Protein AF-A0AAU4A8B4-F1 (afdb_monomer)

Sequence (120 aa):
MSFEQEWAQQKQPGDGVLGTAPPAKKKAADTIENVLQPGTTKAADAADEPTTTAVKAFTGWETAAGLTKAHAHWDDQVRRLMGRLSSEKTALRGASNLFTGNDQLTGQSFQPVQSKLAGL

Mean predicted aligned error: 9.76 Å

Structure (mmCIF, N/CA/C/O backbone):
data_AF-A0AAU4A8B4-F1
#
_entry.id   AF-A0AAU4A8B4-F1
#
loop_
_atom_site.group_PDB
_atom_site.id
_atom_site.type_symbol
_atom_site.label_atom_id
_atom_site.label_alt_id
_atom_site.label_comp_id
_atom_site.label_asym_id
_atom_site.label_entity_id
_atom_site.label_seq_id
_atom_site.pdbx_PDB_ins_code
_atom_site.Cartn_x
_atom_site.Cartn_y
_atom_site.Cartn_z
_atom_site.occupancy
_atom_site.B_iso_or_equiv
_atom_site.auth_seq_id
_atom_site.auth_comp_id
_atom_site.auth_asym_id
_atom_site.auth_atom_id
_atom_site.pdbx_PDB_model_num
ATOM 1 N N . MET A 1 1 ? 3.246 23.693 -8.419 1.00 42.12 1 MET A N 1
ATOM 2 C CA . MET A 1 1 ? 3.307 23.210 -9.817 1.00 42.12 1 MET A CA 1
ATOM 3 C C . MET A 1 1 ? 2.412 21.988 -9.911 1.00 42.12 1 MET A C 1
ATOM 5 O O . MET A 1 1 ? 2.474 21.160 -9.012 1.00 42.12 1 MET A O 1
ATOM 9 N N . SER A 1 2 ? 1.503 21.954 -10.887 1.00 63.41 2 SER A N 1
ATOM 10 C CA . SER A 1 2 ? 0.434 20.945 -10.973 1.00 63.41 2 SER A CA 1
ATOM 11 C C . SER A 1 2 ? 0.940 19.634 -11.586 1.00 63.41 2 SER A C 1
ATOM 13 O O . SER A 1 2 ? 1.764 19.674 -12.496 1.00 63.41 2 SER A O 1
ATOM 15 N N . PHE A 1 3 ? 0.418 18.493 -11.124 1.00 49.53 3 PHE A N 1
ATOM 16 C CA . PHE A 1 3 ? 0.719 17.142 -11.627 1.00 49.53 3 PHE A CA 1
ATOM 17 C C . PHE A 1 3 ? 0.549 17.039 -13.154 1.00 49.53 3 PHE A C 1
ATOM 19 O O . PHE A 1 3 ? 1.372 16.440 -13.834 1.00 49.53 3 PHE A O 1
ATOM 26 N N . GLU A 1 4 ? -0.445 17.734 -13.708 1.00 40.81 4 GLU A N 1
ATOM 27 C CA . GLU A 1 4 ? -0.690 17.840 -15.155 1.00 40.81 4 GLU A CA 1
ATOM 28 C C . GLU A 1 4 ? 0.457 18.535 -15.919 1.00 40.81 4 GLU A C 1
ATOM 30 O O . GLU A 1 4 ? 0.796 18.153 -17.039 1.00 40.81 4 GLU A O 1
ATOM 35 N N . GLN A 1 5 ? 1.111 19.534 -15.313 1.00 49.97 5 GLN A N 1
ATOM 36 C CA . G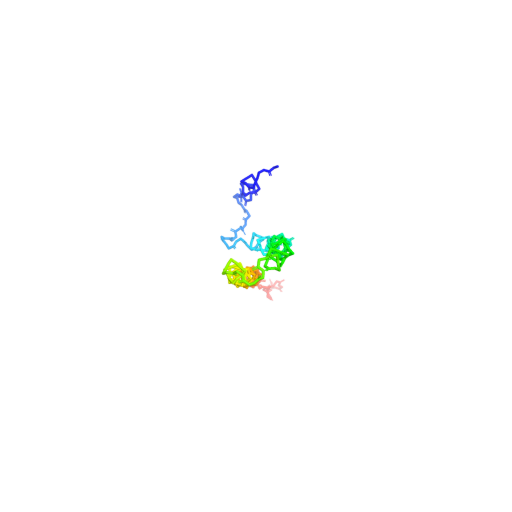LN A 1 5 ? 2.205 20.275 -15.957 1.00 49.97 5 GLN A CA 1
ATOM 37 C C . GLN A 1 5 ? 3.502 19.459 -16.018 1.00 49.97 5 GLN A C 1
ATOM 39 O O . GLN A 1 5 ? 4.276 19.610 -16.962 1.00 49.97 5 GLN A O 1
ATOM 44 N N . GLU A 1 6 ? 3.716 18.561 -15.054 1.00 52.12 6 GLU A N 1
ATOM 45 C CA . GLU A 1 6 ? 4.886 17.677 -15.011 1.00 52.12 6 GLU A CA 1
ATOM 46 C C . GLU A 1 6 ? 4.820 16.582 -16.094 1.00 52.12 6 GLU A C 1
ATOM 48 O O . GLU A 1 6 ? 5.847 16.152 -16.616 1.00 52.12 6 GLU A O 1
ATOM 53 N N . TRP A 1 7 ? 3.610 16.167 -16.485 1.00 47.31 7 TRP A N 1
ATOM 54 C CA . TRP A 1 7 ? 3.390 15.174 -17.543 1.00 47.31 7 TRP A CA 1
ATOM 55 C C . TRP A 1 7 ? 3.451 15.768 -18.955 1.00 47.31 7 TRP A C 1
ATOM 57 O O . TRP A 1 7 ? 3.889 15.095 -19.890 1.00 47.31 7 TRP A O 1
ATOM 67 N N . ALA A 1 8 ? 3.064 17.034 -19.127 1.00 45.50 8 ALA A N 1
ATOM 68 C CA . ALA A 1 8 ? 3.091 17.701 -20.429 1.00 45.50 8 ALA A CA 1
ATOM 69 C C . ALA A 1 8 ? 4.518 18.012 -20.928 1.00 45.50 8 ALA A C 1
ATOM 71 O O . ALA A 1 8 ? 4.755 18.036 -22.134 1.00 45.50 8 ALA A O 1
ATOM 72 N N . GLN A 1 9 ? 5.486 18.199 -20.024 1.00 47.53 9 GLN A N 1
ATOM 73 C CA . GLN A 1 9 ? 6.881 18.501 -20.382 1.00 47.53 9 GLN A CA 1
ATOM 74 C C . GLN A 1 9 ? 7.698 17.282 -20.838 1.00 47.53 9 GLN A C 1
ATOM 76 O O . GLN A 1 9 ? 8.824 17.446 -21.302 1.00 47.53 9 GLN A O 1
ATOM 81 N N . GLN A 1 10 ? 7.142 16.068 -20.767 1.00 51.38 10 GLN A N 1
ATOM 82 C CA . GLN A 1 10 ? 7.853 14.829 -21.103 1.00 51.38 10 GLN A CA 1
ATOM 83 C C . GLN A 1 10 ? 7.609 14.320 -22.535 1.00 51.38 10 GLN A C 1
ATOM 85 O O . GLN A 1 10 ? 8.006 13.208 -22.875 1.00 51.38 10 GLN A O 1
ATOM 90 N N . LYS A 1 11 ? 6.968 15.121 -23.395 1.00 47.88 11 LYS A N 1
ATOM 91 C CA . LYS A 1 11 ? 6.864 14.851 -24.836 1.00 47.88 11 LYS A CA 1
ATOM 92 C C . LYS A 1 11 ? 7.716 15.848 -25.616 1.00 47.88 11 LYS A C 1
ATOM 94 O O . LYS A 1 11 ? 7.204 16.853 -26.096 1.00 47.88 11 LYS A O 1
ATOM 99 N N . GLN A 1 12 ? 9.004 15.551 -25.778 1.00 44.72 12 GLN A N 1
ATOM 100 C CA . GLN A 1 12 ? 9.769 16.111 -26.892 1.00 44.72 12 GLN A CA 1
ATOM 101 C C . GLN A 1 12 ? 9.710 15.124 -28.068 1.00 44.72 12 GLN A C 1
ATOM 103 O O . GLN A 1 12 ? 10.097 13.967 -27.904 1.00 44.72 12 GLN A O 1
ATOM 108 N N . PRO A 1 13 ? 9.186 15.526 -29.239 1.00 39.47 13 PRO A N 1
ATOM 109 C CA . PRO A 1 13 ? 9.232 14.696 -30.432 1.00 39.47 13 PRO A CA 1
ATOM 110 C C . PRO A 1 13 ? 10.653 14.745 -31.007 1.00 39.47 13 PRO A C 1
ATOM 112 O O . PRO A 1 13 ? 11.048 15.750 -31.591 1.00 39.47 13 PRO A O 1
ATOM 115 N N . GLY A 1 14 ? 11.428 13.676 -30.814 1.00 44.25 14 GLY A N 1
ATOM 116 C CA . GLY A 1 14 ? 12.777 13.556 -31.385 1.00 44.25 14 GLY A CA 1
ATOM 117 C C . GLY A 1 14 ? 13.697 12.573 -30.665 1.00 44.25 14 GLY A C 1
ATOM 118 O O . GLY A 1 14 ? 14.509 11.929 -31.320 1.00 44.25 14 GLY A O 1
ATOM 119 N N . ASP A 1 15 ? 13.508 12.375 -29.361 1.00 46.12 15 ASP A N 1
ATOM 120 C CA . ASP A 1 15 ? 14.268 11.398 -28.580 1.00 46.12 15 ASP A CA 1
ATOM 121 C C . ASP A 1 15 ? 13.412 10.150 -28.364 1.00 46.12 15 ASP A C 1
ATOM 123 O O . ASP A 1 15 ? 12.236 10.259 -28.022 1.00 46.12 15 ASP A O 1
ATOM 127 N N . GLY A 1 16 ? 13.973 8.963 -28.596 1.00 49.91 16 GLY A N 1
ATOM 128 C CA . GLY A 1 16 ? 13.290 7.669 -28.517 1.00 49.91 16 GLY A CA 1
ATOM 129 C C . GLY A 1 16 ? 12.676 7.358 -27.147 1.00 49.91 16 GLY A C 1
ATOM 130 O O . GLY A 1 16 ? 13.187 6.538 -26.393 1.00 49.91 16 GLY A O 1
ATOM 131 N N . VAL A 1 17 ? 11.540 7.971 -26.825 1.00 51.72 17 VAL A N 1
ATOM 132 C CA . VAL A 1 17 ? 10.716 7.608 -25.676 1.00 51.72 17 VAL A CA 1
ATOM 133 C C . VAL A 1 17 ? 9.863 6.419 -26.094 1.00 51.72 17 VAL A C 1
ATOM 135 O O . VAL A 1 17 ? 8.835 6.562 -26.757 1.00 51.72 17 VAL A O 1
ATOM 138 N N . LEU A 1 18 ? 10.288 5.218 -25.704 1.00 55.22 18 LEU A N 1
ATOM 139 C CA . LEU A 1 18 ? 9.449 4.031 -25.816 1.00 55.22 18 LEU A CA 1
ATOM 140 C C . LEU A 1 18 ? 8.137 4.272 -25.050 1.00 55.22 18 LEU A C 1
ATOM 142 O O . LEU A 1 18 ? 8.151 4.728 -23.903 1.00 55.22 18 LEU A O 1
ATOM 146 N N . GLY A 1 19 ? 6.996 3.897 -25.644 1.00 58.34 19 GLY A N 1
ATOM 147 C CA . GLY A 1 19 ? 5.659 4.024 -25.032 1.00 58.34 19 GLY A CA 1
ATOM 148 C C . GLY A 1 19 ? 5.487 3.282 -23.694 1.00 58.34 19 GLY A C 1
ATOM 149 O O . GLY A 1 19 ? 4.442 3.360 -23.053 1.00 58.34 19 GLY A O 1
ATOM 150 N N . THR A 1 20 ? 6.521 2.573 -23.246 1.00 65.50 20 THR A N 1
ATOM 151 C CA . THR A 1 20 ? 6.606 1.849 -21.982 1.00 65.50 20 THR A CA 1
ATOM 152 C C . THR A 1 20 ? 6.970 2.743 -20.789 1.00 65.50 20 THR A C 1
ATOM 154 O O . THR A 1 20 ? 6.797 2.293 -19.659 1.00 65.50 20 THR A O 1
ATOM 157 N N . ALA A 1 21 ? 7.420 3.991 -20.988 1.00 79.06 21 ALA A N 1
ATOM 158 C CA . ALA A 1 21 ? 7.727 4.999 -19.953 1.00 79.06 21 ALA A CA 1
ATOM 159 C C . ALA A 1 21 ? 8.293 4.447 -18.609 1.00 79.06 21 ALA A C 1
ATOM 161 O O . ALA A 1 21 ? 7.652 4.601 -17.559 1.00 79.06 21 ALA A O 1
ATOM 162 N N . PRO A 1 22 ? 9.477 3.794 -18.595 1.00 85.75 22 PRO A N 1
ATOM 163 C CA . PRO A 1 22 ? 10.067 3.233 -17.370 1.00 85.75 22 PRO A CA 1
ATOM 164 C C . PRO A 1 22 ? 10.279 4.247 -16.224 1.00 85.75 22 PRO A C 1
ATOM 166 O O . PRO A 1 22 ? 9.910 3.929 -15.091 1.00 85.75 22 PRO A O 1
ATOM 169 N N . PRO A 1 23 ? 10.760 5.490 -16.466 1.00 88.19 23 PRO A N 1
ATOM 170 C CA . PRO A 1 23 ? 10.922 6.485 -15.400 1.00 88.19 23 PRO A CA 1
ATOM 171 C C . PRO A 1 23 ? 9.619 6.800 -14.653 1.00 88.19 23 PRO A C 1
ATOM 173 O O . PRO A 1 23 ? 9.622 6.927 -13.429 1.00 88.19 23 PRO A O 1
ATOM 176 N N . ALA A 1 24 ? 8.491 6.862 -15.369 1.00 88.75 24 ALA A N 1
ATOM 177 C CA . ALA A 1 24 ? 7.180 7.092 -14.768 1.00 88.75 24 ALA A CA 1
ATOM 178 C C . ALA A 1 24 ? 6.751 5.917 -13.872 1.00 88.75 24 ALA A C 1
ATOM 180 O O . ALA A 1 24 ? 6.227 6.133 -12.780 1.00 88.75 24 ALA A O 1
ATOM 181 N N . LYS A 1 25 ? 7.033 4.67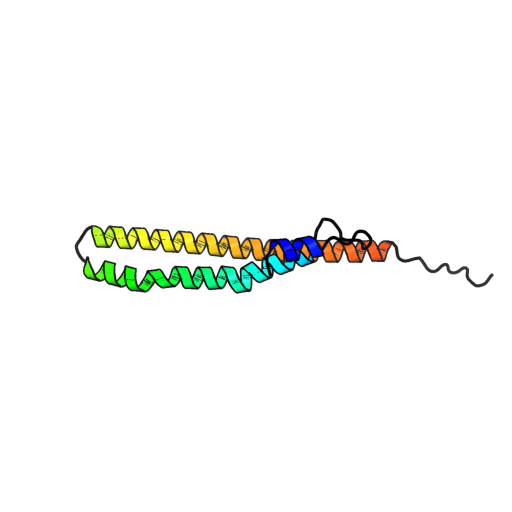2 -14.284 1.00 91.50 25 LYS A N 1
ATOM 182 C CA . LYS A 1 25 ? 6.766 3.469 -13.472 1.00 91.50 25 LYS A CA 1
ATOM 183 C C . LYS A 1 25 ? 7.588 3.461 -12.188 1.00 91.50 25 LYS A C 1
ATOM 185 O O . LYS A 1 25 ? 7.043 3.186 -11.121 1.00 91.50 25 LYS A O 1
ATOM 190 N N . LYS A 1 26 ? 8.873 3.817 -12.274 1.00 94.06 26 LYS A N 1
ATOM 191 C CA . LYS A 1 26 ? 9.742 3.959 -11.101 1.00 94.06 26 LYS A CA 1
ATOM 192 C C . LYS A 1 26 ? 9.221 5.037 -10.147 1.00 94.06 26 LYS A C 1
ATOM 194 O O . LYS A 1 26 ? 9.016 4.745 -8.974 1.00 94.06 26 LYS A O 1
ATOM 199 N N . LYS A 1 27 ? 8.900 6.232 -10.658 1.00 94.44 27 LYS A N 1
ATOM 200 C CA . LYS A 1 27 ? 8.330 7.328 -9.854 1.00 94.44 27 LYS A CA 1
ATOM 201 C C . LYS A 1 27 ? 7.019 6.921 -9.168 1.00 94.44 27 LYS A C 1
ATOM 203 O O . LYS A 1 27 ? 6.815 7.245 -8.000 1.00 94.44 27 LYS A O 1
ATOM 208 N N . ALA A 1 28 ? 6.145 6.184 -9.857 1.00 94.75 28 ALA A N 1
ATOM 209 C CA . ALA A 1 28 ? 4.910 5.668 -9.269 1.00 94.75 28 ALA A CA 1
ATOM 210 C C . ALA A 1 28 ? 5.186 4.665 -8.133 1.00 94.75 28 ALA A C 1
ATOM 212 O O . ALA A 1 28 ? 4.596 4.781 -7.061 1.00 94.75 28 ALA A O 1
ATOM 213 N N . ALA A 1 29 ? 6.127 3.734 -8.320 1.00 97.88 29 ALA A N 1
ATOM 214 C CA . ALA A 1 29 ? 6.537 2.802 -7.269 1.00 97.88 29 ALA A CA 1
ATOM 215 C C . ALA A 1 29 ? 7.133 3.522 -6.045 1.00 97.88 29 ALA A C 1
ATOM 217 O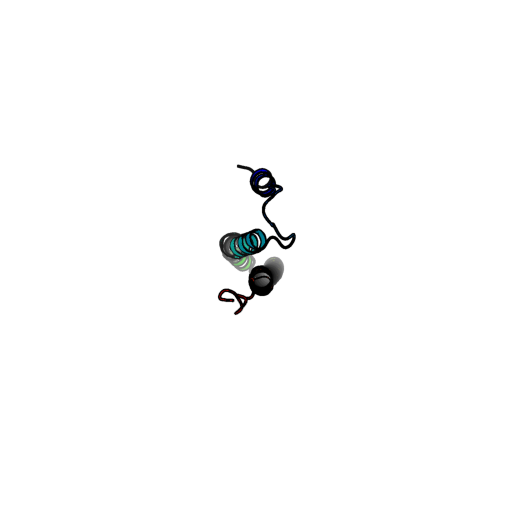 O . ALA A 1 29 ? 6.806 3.182 -4.909 1.00 97.88 29 ALA A O 1
ATOM 218 N N . ASP A 1 30 ? 7.958 4.545 -6.274 1.00 97.38 30 ASP A N 1
ATOM 219 C CA . ASP A 1 30 ? 8.548 5.358 -5.208 1.00 97.38 30 ASP A CA 1
ATOM 220 C C . ASP A 1 30 ? 7.484 6.197 -4.483 1.00 97.38 30 ASP A C 1
ATOM 222 O O . ASP A 1 30 ? 7.559 6.382 -3.271 1.00 97.38 30 ASP A O 1
ATOM 226 N N . THR A 1 31 ? 6.448 6.654 -5.194 1.00 98.44 31 THR A N 1
ATOM 227 C CA . THR A 1 31 ? 5.291 7.329 -4.582 1.00 98.44 31 THR A CA 1
ATOM 228 C C . THR A 1 31 ? 4.516 6.376 -3.673 1.00 98.44 31 THR A C 1
ATOM 230 O O . THR A 1 31 ? 4.152 6.746 -2.555 1.00 98.44 31 THR A O 1
ATOM 233 N N . ILE A 1 32 ? 4.294 5.135 -4.119 1.00 98.31 32 ILE A N 1
ATOM 234 C CA . ILE A 1 32 ? 3.648 4.115 -3.290 1.00 98.31 32 ILE A CA 1
ATOM 235 C C . ILE A 1 32 ? 4.456 3.879 -2.008 1.00 98.31 32 ILE A C 1
ATOM 237 O O . ILE A 1 32 ? 3.881 3.896 -0.924 1.00 98.31 32 ILE A O 1
ATOM 241 N N . GLU A 1 33 ? 5.773 3.698 -2.120 1.00 98.50 33 GLU A N 1
ATOM 242 C CA . GLU A 1 33 ? 6.641 3.387 -0.979 1.00 98.50 33 GLU A CA 1
ATOM 243 C C . GLU A 1 33 ? 6.784 4.532 0.019 1.00 98.50 33 GLU A C 1
ATOM 245 O O . GLU A 1 33 ? 6.702 4.310 1.222 1.00 98.50 33 GLU A O 1
ATOM 250 N N . ASN A 1 34 ? 7.010 5.748 -0.473 1.00 98.31 34 ASN A N 1
ATOM 251 C CA . ASN A 1 34 ? 7.437 6.856 0.378 1.00 98.31 34 ASN A CA 1
ATOM 252 C C . ASN A 1 34 ? 6.278 7.741 0.842 1.00 98.31 34 ASN A C 1
ATOM 254 O O . ASN A 1 34 ? 6.434 8.498 1.796 1.00 98.31 34 ASN A O 1
ATOM 258 N N . VAL A 1 35 ? 5.123 7.673 0.173 1.00 98.06 35 VAL A N 1
ATOM 259 C CA . VAL A 1 35 ? 3.974 8.544 0.462 1.00 98.06 35 VAL A CA 1
ATOM 260 C C . VAL A 1 35 ? 2.747 7.727 0.833 1.00 98.06 35 VAL A C 1
ATOM 262 O O . VAL A 1 35 ? 2.200 7.904 1.922 1.00 98.06 35 VAL A O 1
ATOM 265 N N . LEU A 1 36 ? 2.312 6.816 -0.043 1.00 98.25 36 LEU A N 1
ATOM 266 C CA . LEU A 1 36 ? 1.029 6.134 0.147 1.00 98.25 36 LEU A CA 1
ATOM 267 C C . LEU A 1 36 ? 1.082 5.096 1.267 1.00 98.25 36 LEU A C 1
ATOM 269 O O . LEU A 1 36 ? 0.179 5.080 2.098 1.00 98.25 36 LEU A O 1
ATOM 273 N N . GLN A 1 37 ? 2.122 4.260 1.323 1.00 98.38 37 GLN A N 1
ATOM 274 C CA . GLN A 1 37 ? 2.272 3.258 2.382 1.00 98.38 37 GLN A CA 1
ATOM 275 C C . GLN A 1 37 ? 2.366 3.915 3.777 1.00 98.38 37 GLN A C 1
ATOM 277 O O . GLN A 1 37 ? 1.522 3.599 4.616 1.00 98.38 37 GLN A O 1
ATOM 282 N N . PRO A 1 38 ? 3.265 4.891 4.033 1.00 98.31 38 PRO A N 1
ATOM 283 C CA . PRO A 1 38 ? 3.348 5.551 5.337 1.00 98.31 38 PRO A CA 1
ATOM 284 C C . PRO A 1 38 ? 2.093 6.357 5.678 1.00 98.31 38 PRO A C 1
ATOM 286 O O . PRO A 1 38 ? 1.636 6.337 6.819 1.00 98.31 38 PRO A O 1
ATOM 289 N N . GLY A 1 39 ? 1.513 7.053 4.694 1.00 97.94 39 GLY A N 1
ATOM 290 C CA . GLY A 1 39 ? 0.280 7.814 4.884 1.00 97.94 39 GLY A CA 1
ATOM 291 C C . GLY A 1 39 ? -0.908 6.923 5.245 1.00 97.94 39 GLY A C 1
ATOM 292 O O . GLY A 1 39 ? -1.682 7.272 6.133 1.00 97.94 39 GLY A O 1
ATOM 293 N N . THR A 1 40 ? -1.017 5.753 4.609 1.00 97.19 40 THR A N 1
ATOM 294 C CA . THR A 1 40 ? -2.063 4.762 4.901 1.00 97.19 40 THR A CA 1
ATOM 295 C C . THR A 1 40 ? -1.894 4.186 6.301 1.00 97.19 40 THR A C 1
ATOM 297 O O . THR A 1 40 ? -2.870 4.148 7.040 1.00 97.19 40 THR A O 1
ATOM 300 N N . THR A 1 41 ? -0.673 3.802 6.694 1.00 97.12 41 THR A N 1
ATOM 301 C CA . THR A 1 41 ? -0.386 3.343 8.063 1.00 97.12 41 THR A CA 1
ATOM 302 C C . THR A 1 41 ? -0.765 4.408 9.086 1.00 97.12 41 THR A C 1
ATOM 304 O O . THR A 1 41 ? -1.579 4.152 9.960 1.00 97.12 41 THR A O 1
ATOM 307 N N . LYS A 1 42 ? -0.291 5.647 8.915 1.00 97.50 42 LYS A N 1
ATOM 308 C CA . LYS A 1 42 ? -0.610 6.740 9.842 1.00 97.50 42 LYS A CA 1
ATOM 309 C C . LYS A 1 42 ? -2.117 6.992 9.970 1.00 97.50 42 LYS A C 1
ATOM 311 O O . LYS A 1 42 ? -2.597 7.278 11.062 1.00 97.50 42 LYS A O 1
ATOM 316 N N . ALA A 1 43 ? -2.850 6.949 8.858 1.00 94.94 43 ALA A N 1
ATOM 317 C CA . ALA A 1 43 ? -4.297 7.142 8.866 1.00 94.94 43 ALA A CA 1
ATOM 318 C C . ALA A 1 43 ? -5.041 5.964 9.515 1.00 94.94 43 ALA A C 1
ATOM 320 O O . ALA A 1 43 ? -6.062 6.189 10.159 1.00 94.94 43 ALA A O 1
ATOM 321 N N . ALA A 1 44 ? -4.533 4.738 9.358 1.00 94.81 44 ALA A N 1
ATOM 322 C CA . ALA A 1 44 ? -5.059 3.549 10.019 1.00 94.81 44 ALA A CA 1
ATOM 323 C C . ALA A 1 44 ? -4.883 3.621 11.536 1.00 94.81 44 ALA A C 1
ATOM 325 O O . ALA A 1 44 ? -5.884 3.584 12.249 1.00 94.81 44 ALA A O 1
ATOM 326 N N . ASP A 1 45 ? -3.650 3.849 11.993 1.00 96.00 45 ASP A N 1
ATOM 327 C CA . ASP A 1 45 ? -3.281 3.875 13.413 1.00 96.00 45 ASP A CA 1
ATOM 328 C C . ASP A 1 45 ? -4.030 4.972 14.194 1.00 96.00 45 ASP A C 1
ATOM 330 O O . ASP A 1 45 ? -4.263 4.864 15.398 1.00 96.00 45 ASP A O 1
ATOM 334 N N . ALA A 1 46 ? -4.441 6.052 13.515 1.00 96.12 46 ALA A N 1
ATOM 335 C CA . ALA A 1 46 ? -5.194 7.145 14.129 1.00 96.12 46 ALA A CA 1
ATOM 336 C C . ALA A 1 46 ? -6.564 6.709 14.686 1.00 96.12 46 ALA A C 1
ATOM 338 O O . ALA A 1 46 ? -7.125 7.410 15.530 1.00 96.12 46 ALA A O 1
ATOM 339 N N . ALA A 1 47 ? -7.116 5.585 14.218 1.00 91.62 47 ALA A N 1
ATOM 340 C CA . ALA A 1 47 ? -8.401 5.068 14.677 1.00 91.62 47 ALA A CA 1
ATOM 341 C C . ALA A 1 47 ? -8.286 4.139 15.902 1.00 91.62 47 ALA A C 1
ATOM 343 O O . ALA A 1 47 ? -9.289 3.937 16.591 1.00 91.62 47 ALA A O 1
ATOM 344 N N . ASP A 1 48 ? -7.105 3.596 16.200 1.00 93.94 48 ASP A N 1
ATOM 345 C CA . ASP A 1 48 ? -6.932 2.493 17.157 1.00 93.94 48 ASP A CA 1
ATOM 346 C C . ASP A 1 48 ? -7.223 2.907 18.601 1.00 93.94 48 ASP A C 1
ATOM 348 O O . ASP A 1 48 ? -8.052 2.304 19.291 1.00 93.94 48 ASP A O 1
ATOM 352 N N . GLU A 1 49 ? -6.556 3.965 19.065 1.00 95.81 49 GLU A N 1
ATOM 353 C CA . GLU A 1 49 ? -6.690 4.486 20.428 1.00 95.81 49 GLU A CA 1
ATOM 354 C C . GLU A 1 49 ? -8.118 4.968 20.737 1.00 95.81 49 GLU A C 1
ATOM 356 O O . GLU A 1 49 ? -8.709 4.447 21.691 1.00 95.81 49 GLU A O 1
ATOM 361 N N . PRO A 1 50 ? -8.748 5.849 19.930 1.00 97.31 50 PRO A N 1
ATOM 362 C CA . PRO A 1 50 ? -10.103 6.308 20.224 1.00 97.31 50 PRO A CA 1
ATOM 363 C C . PRO A 1 50 ? -11.126 5.170 20.158 1.00 97.31 50 PRO A C 1
ATOM 365 O O . PRO A 1 50 ? -12.044 5.124 20.981 1.00 97.31 50 PRO A O 1
ATOM 368 N N . THR A 1 51 ? -10.963 4.215 19.235 1.00 96.62 51 THR A N 1
ATOM 369 C CA . THR A 1 51 ? -11.878 3.069 19.131 1.00 96.62 51 THR A CA 1
ATOM 370 C C . THR A 1 51 ? -11.726 2.133 20.324 1.00 96.62 51 THR A C 1
ATOM 372 O O . THR A 1 51 ? -12.723 1.732 20.924 1.00 96.62 51 THR A O 1
ATOM 375 N N . THR A 1 52 ? -10.493 1.838 20.738 1.00 96.44 52 THR A N 1
ATOM 376 C CA . THR A 1 52 ? -10.220 1.017 21.926 1.00 96.44 52 THR A CA 1
ATOM 377 C C . THR A 1 52 ? -10.761 1.673 23.196 1.00 96.44 52 THR A C 1
ATOM 379 O O . THR A 1 52 ? -11.358 1.000 24.042 1.00 96.44 52 THR A O 1
ATOM 382 N N . THR A 1 53 ? -10.596 2.989 23.332 1.00 98.25 53 THR A N 1
ATOM 383 C CA . THR A 1 53 ? -11.138 3.765 24.451 1.00 98.25 53 THR A CA 1
ATOM 384 C C . THR A 1 53 ? -12.669 3.724 24.464 1.00 98.25 53 THR A C 1
ATOM 386 O O . THR A 1 53 ? -13.263 3.443 25.508 1.00 98.25 53 THR A O 1
ATOM 389 N N . ALA A 1 54 ? -13.323 3.893 23.310 1.00 97.94 54 ALA A N 1
ATOM 390 C CA . ALA A 1 54 ? -14.777 3.785 23.196 1.00 97.94 54 ALA A CA 1
ATOM 391 C C . ALA A 1 54 ? -15.293 2.373 23.532 1.00 97.94 54 ALA A C 1
AT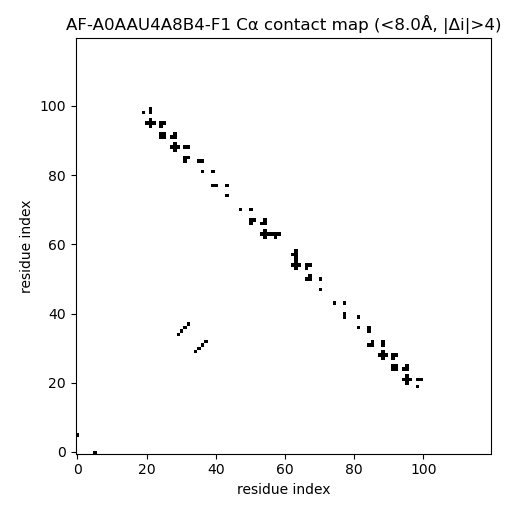OM 393 O O . ALA A 1 54 ? -16.255 2.236 24.286 1.00 97.94 54 ALA A O 1
ATOM 394 N N . VAL A 1 55 ? -14.631 1.315 23.048 1.00 98.19 55 VAL A N 1
ATOM 395 C CA . VAL A 1 55 ? -14.985 -0.082 23.371 1.00 98.19 55 VAL A CA 1
ATOM 396 C C . VAL A 1 55 ? -14.965 -0.317 24.883 1.00 98.19 55 VAL A C 1
ATOM 398 O O . VAL A 1 55 ? -15.914 -0.883 25.423 1.00 98.19 55 VAL A O 1
ATOM 401 N N . LYS A 1 56 ? -13.929 0.164 25.585 1.00 97.88 56 LYS A N 1
ATOM 402 C CA . LYS A 1 56 ? -13.841 0.053 27.051 1.00 97.88 56 LYS A CA 1
ATOM 403 C C . LYS A 1 56 ? -14.967 0.816 27.747 1.00 97.88 56 LYS A C 1
ATOM 405 O O . LYS A 1 56 ? -15.571 0.279 28.675 1.00 97.88 56 LYS A O 1
ATOM 410 N N . ALA A 1 57 ? -15.275 2.031 27.292 1.00 98.31 57 ALA A N 1
ATOM 411 C CA . ALA A 1 57 ? -16.340 2.853 27.867 1.00 98.31 57 ALA A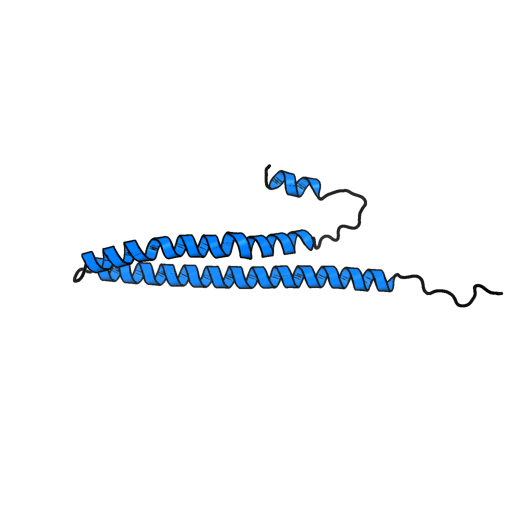 CA 1
ATOM 412 C C . ALA A 1 57 ? -17.734 2.210 27.735 1.00 98.31 57 ALA A C 1
ATOM 414 O O . ALA A 1 57 ? -18.565 2.367 28.625 1.00 98.31 57 ALA A O 1
ATOM 415 N N . PHE A 1 58 ? -17.973 1.441 26.668 1.00 98.00 58 PHE A N 1
ATOM 416 C CA . PHE A 1 58 ? -19.238 0.739 26.422 1.00 98.00 58 PHE A CA 1
ATOM 417 C C . PHE A 1 58 ? -19.241 -0.728 26.884 1.00 98.00 58 PHE A C 1
ATOM 419 O O . PHE A 1 58 ? -20.090 -1.508 26.450 1.00 98.00 58 PHE A O 1
ATOM 426 N N . THR A 1 59 ? -18.312 -1.140 27.752 1.00 96.88 59 THR A N 1
ATOM 427 C CA . THR A 1 59 ? -18.224 -2.536 28.216 1.00 96.88 59 THR A CA 1
ATOM 428 C C . THR A 1 59 ? -19.563 -3.024 28.782 1.00 96.88 59 THR A C 1
ATOM 430 O O . THR A 1 59 ? -20.163 -2.377 29.637 1.00 96.88 59 THR A O 1
ATOM 433 N N . GLY A 1 60 ? -20.026 -4.182 28.302 1.00 95.56 60 GLY A N 1
ATOM 434 C CA . GLY A 1 60 ? -21.318 -4.771 28.678 1.00 95.56 60 GLY A CA 1
ATOM 435 C C . GLY A 1 60 ? -22.499 -4.341 27.800 1.00 95.56 60 GLY A C 1
ATOM 436 O O . GLY A 1 60 ? -23.585 -4.891 27.950 1.00 95.56 60 GLY A O 1
ATOM 437 N N . TRP A 1 61 ? -22.293 -3.409 26.866 1.00 98.25 61 TRP A N 1
ATOM 438 C CA . TRP A 1 61 ? -23.306 -2.961 25.911 1.00 98.25 61 TRP A CA 1
ATOM 439 C C . TRP A 1 61 ? -23.050 -3.565 24.530 1.00 98.25 61 TRP A C 1
ATOM 441 O O . TRP A 1 61 ? -21.902 -3.767 24.128 1.00 98.25 61 TRP A O 1
ATOM 451 N N . GLU A 1 62 ? -24.113 -3.770 23.750 1.00 98.12 62 GLU A N 1
ATOM 452 C CA . GLU A 1 62 ? -23.996 -4.231 22.357 1.00 98.12 62 GLU A CA 1
ATOM 453 C C . GLU A 1 62 ? -23.163 -3.272 21.490 1.00 98.12 62 GLU A C 1
ATOM 455 O O . GLU A 1 62 ? -22.469 -3.708 20.572 1.00 98.12 62 GLU A O 1
ATOM 460 N N . THR A 1 63 ? -23.143 -1.977 21.825 1.00 97.94 63 THR A N 1
ATOM 461 C CA . THR A 1 63 ? -22.298 -0.970 21.167 1.00 97.94 63 THR A CA 1
ATOM 462 C C . THR A 1 63 ? -20.813 -1.328 21.218 1.00 97.94 63 THR A C 1
ATOM 464 O O . THR A 1 63 ? -20.126 -1.160 20.213 1.00 97.94 63 THR A O 1
ATOM 467 N N . ALA A 1 64 ? -20.305 -1.861 22.338 1.00 98.19 64 ALA A N 1
ATOM 468 C CA . ALA A 1 64 ? -18.908 -2.292 22.416 1.00 98.19 64 ALA A CA 1
ATOM 469 C C . ALA A 1 64 ? -18.625 -3.437 21.437 1.00 98.19 64 ALA A C 1
ATOM 471 O O . ALA A 1 64 ? -17.644 -3.376 20.700 1.00 98.19 64 ALA A O 1
ATOM 472 N N . ALA A 1 65 ? -19.515 -4.432 21.357 1.00 97.50 65 ALA A N 1
ATOM 473 C CA . ALA A 1 65 ? -19.383 -5.530 20.399 1.00 97.50 65 ALA A CA 1
ATOM 474 C C . ALA A 1 65 ? -19.436 -5.033 18.942 1.00 97.50 65 ALA A C 1
ATOM 476 O O . ALA A 1 65 ? -18.645 -5.470 18.101 1.00 97.50 65 ALA A O 1
ATOM 477 N N . GLY A 1 66 ? -20.330 -4.082 18.651 1.00 98.12 66 GLY A N 1
ATOM 478 C CA . GLY A 1 66 ? -20.424 -3.424 17.349 1.00 98.12 66 GLY A CA 1
ATOM 479 C C . GLY A 1 66 ? -19.144 -2.675 16.969 1.00 98.12 66 GLY A C 1
ATOM 480 O O . GLY A 1 66 ? -18.631 -2.870 15.867 1.00 98.12 66 GLY A O 1
ATOM 481 N N . LEU A 1 67 ? -18.591 -1.878 17.890 1.00 98.19 67 LEU A N 1
ATOM 482 C CA . LEU A 1 67 ? -17.336 -1.146 17.691 1.00 98.19 67 LEU A CA 1
ATOM 483 C C . LEU A 1 67 ? -16.147 -2.089 17.488 1.00 98.19 67 LEU A C 1
ATOM 485 O O . LEU A 1 67 ? -15.389 -1.897 16.543 1.00 98.19 67 LEU A O 1
ATOM 489 N N . THR A 1 68 ? -16.012 -3.145 18.299 1.00 97.62 68 THR A N 1
ATOM 490 C CA . THR A 1 68 ? -14.961 -4.159 18.116 1.00 97.62 68 THR A CA 1
ATOM 491 C C . THR A 1 68 ? -15.034 -4.792 16.729 1.00 97.62 68 THR A C 1
ATOM 493 O O . THR A 1 68 ? -14.016 -4.922 16.050 1.00 97.62 68 THR A O 1
ATOM 496 N N . LYS A 1 69 ? -16.237 -5.154 16.271 1.00 98.25 69 LYS A N 1
ATOM 497 C CA . LYS A 1 69 ? -16.426 -5.740 14.941 1.00 98.25 69 LYS A CA 1
ATOM 498 C C . LYS A 1 69 ? -16.098 -4.750 13.822 1.00 98.25 69 LYS A C 1
ATOM 500 O O . LYS A 1 69 ? -15.453 -5.129 12.846 1.00 98.25 69 LYS A O 1
ATOM 505 N N . ALA A 1 70 ? -16.538 -3.499 13.947 1.00 97.88 70 ALA A N 1
ATOM 506 C CA . ALA A 1 70 ? -16.238 -2.454 12.973 1.00 97.88 70 ALA A CA 1
ATOM 507 C C . ALA A 1 70 ? -14.727 -2.200 12.871 1.00 97.88 70 ALA A C 1
ATOM 509 O O . ALA A 1 70 ? -14.198 -2.127 11.763 1.00 97.88 70 ALA A O 1
ATOM 510 N N . HIS A 1 71 ? -14.035 -2.149 14.011 1.00 97.50 71 HIS A N 1
ATOM 511 C CA . HIS A 1 71 ? -12.588 -1.971 14.070 1.00 97.50 71 HIS A CA 1
ATOM 512 C C . HIS A 1 71 ? -11.837 -3.139 13.422 1.00 97.50 71 HIS A C 1
ATOM 514 O O . HIS A 1 71 ? -11.009 -2.924 12.547 1.00 97.50 71 HIS A O 1
ATOM 520 N N . ALA A 1 72 ? -12.228 -4.383 13.714 1.00 97.56 72 ALA A N 1
ATOM 521 C CA . ALA A 1 72 ? -11.637 -5.550 13.060 1.00 97.56 72 ALA A CA 1
ATOM 522 C C . ALA A 1 72 ? -11.808 -5.522 11.527 1.00 97.56 72 ALA A C 1
ATOM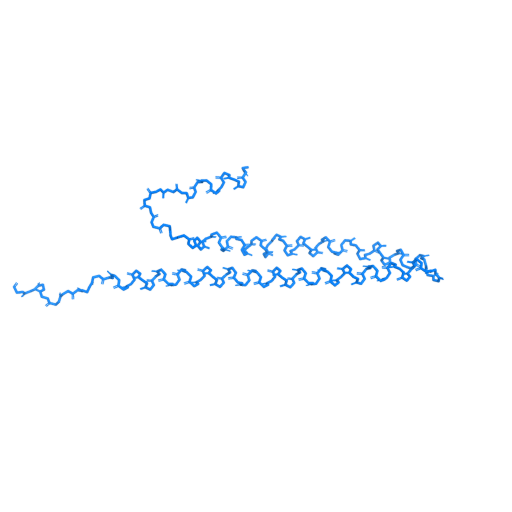 524 O O . ALA A 1 72 ? -10.901 -5.893 10.783 1.00 97.56 72 ALA A O 1
ATOM 525 N N . HIS A 1 73 ? -12.961 -5.061 11.026 1.00 98.06 73 HIS A N 1
ATOM 526 C CA . HIS A 1 73 ? -13.177 -4.889 9.585 1.00 98.06 73 HIS A CA 1
ATOM 527 C C . HIS A 1 73 ? -12.356 -3.748 8.979 1.00 98.06 73 HIS A C 1
ATOM 529 O O . HIS A 1 73 ? -11.991 -3.832 7.803 1.00 98.06 73 HIS A O 1
ATOM 535 N N . TRP A 1 74 ? -12.103 -2.683 9.736 1.00 96.94 74 TRP A N 1
ATOM 536 C CA . TRP A 1 74 ? -11.197 -1.613 9.337 1.00 96.94 74 TRP A CA 1
ATOM 537 C C . TRP A 1 74 ? -9.769 -2.144 9.180 1.00 96.94 74 TRP A C 1
ATOM 539 O O . TRP A 1 74 ? -9.199 -2.010 8.095 1.00 96.94 74 TRP A O 1
ATOM 549 N N . ASP A 1 75 ? -9.251 -2.860 10.178 1.00 96.81 75 ASP A N 1
ATOM 550 C CA . ASP A 1 75 ? -7.903 -3.446 10.147 1.00 96.81 75 ASP A CA 1
ATOM 551 C C . ASP A 1 75 ? -7.724 -4.392 8.958 1.00 96.81 75 ASP A C 1
ATOM 553 O O . ASP A 1 75 ? -6.722 -4.354 8.238 1.00 96.81 75 ASP A O 1
ATOM 557 N N . ASP A 1 76 ? -8.738 -5.215 8.686 1.00 98.25 76 ASP A N 1
ATOM 558 C CA . ASP A 1 76 ? -8.722 -6.128 7.549 1.00 98.25 76 ASP A CA 1
ATOM 559 C C . ASP A 1 76 ? -8.705 -5.390 6.201 1.00 98.25 76 ASP A C 1
ATOM 561 O O . ASP A 1 76 ? -8.044 -5.831 5.254 1.00 98.25 76 ASP A O 1
ATOM 565 N N . GLN A 1 77 ? -9.411 -4.261 6.094 1.00 98.00 77 GLN A N 1
ATOM 566 C CA . GLN A 1 77 ? -9.391 -3.418 4.897 1.00 98.00 77 GLN A CA 1
ATOM 567 C C . GLN A 1 77 ? -8.034 -2.738 4.712 1.00 98.00 77 GLN A C 1
ATOM 569 O O . GLN A 1 77 ? -7.486 -2.782 3.606 1.00 98.00 77 GLN A O 1
ATOM 574 N N . VAL A 1 78 ? -7.460 -2.182 5.782 1.00 97.94 78 VAL A N 1
ATOM 575 C CA . VAL A 1 78 ? -6.120 -1.579 5.772 1.00 97.94 78 VAL A CA 1
ATOM 576 C C . VAL A 1 78 ? -5.081 -2.615 5.350 1.00 97.94 78 VAL A C 1
ATOM 578 O O . VAL A 1 78 ? -4.294 -2.368 4.434 1.00 97.94 78 VAL A O 1
ATOM 581 N N . ARG A 1 79 ? -5.120 -3.821 5.925 1.00 98.00 79 ARG A N 1
ATOM 582 C CA . ARG A 1 79 ? -4.207 -4.920 5.581 1.00 98.00 79 ARG A CA 1
ATOM 583 C C . ARG A 1 79 ? -4.288 -5.300 4.103 1.00 98.00 79 ARG A C 1
ATOM 585 O O . ARG A 1 79 ? -3.256 -5.464 3.448 1.00 98.00 79 ARG A O 1
ATOM 592 N N . ARG A 1 80 ? -5.500 -5.427 3.553 1.00 98.56 80 ARG A N 1
ATOM 593 C CA . ARG A 1 80 ? -5.710 -5.729 2.124 1.00 98.56 80 ARG A CA 1
ATOM 594 C C . ARG A 1 80 ? -5.182 -4.610 1.229 1.00 98.56 80 ARG A C 1
ATOM 596 O O . ARG A 1 80 ? -4.525 -4.899 0.228 1.00 98.56 80 ARG A O 1
ATOM 603 N N . LEU A 1 81 ? -5.435 -3.351 1.591 1.00 98.38 81 LEU A N 1
ATOM 604 C CA . LEU A 1 81 ? -4.925 -2.192 0.860 1.00 98.38 81 LEU A CA 1
ATOM 605 C C . LEU A 1 81 ? -3.392 -2.165 0.859 1.00 98.38 81 LEU A C 1
ATOM 607 O O . LEU A 1 81 ? -2.788 -2.048 -0.205 1.00 98.38 81 LEU A O 1
ATOM 611 N N . MET A 1 82 ? -2.758 -2.352 2.018 1.00 98.62 82 MET A N 1
ATOM 612 C CA . MET A 1 82 ? -1.298 -2.396 2.142 1.00 98.62 82 MET A CA 1
ATOM 613 C C . MET A 1 82 ? -0.677 -3.541 1.335 1.00 98.62 82 MET A C 1
ATOM 615 O O . MET A 1 82 ? 0.352 -3.349 0.682 1.00 98.62 82 MET A O 1
ATOM 619 N N . GLY A 1 83 ? -1.330 -4.708 1.308 1.00 98.62 83 GLY A N 1
ATOM 620 C CA . GLY A 1 83 ? -0.943 -5.824 0.445 1.00 98.62 83 GLY A CA 1
ATOM 621 C C . GLY A 1 83 ? -0.996 -5.463 -1.042 1.00 98.62 83 GLY A C 1
ATOM 622 O O . GLY A 1 83 ? -0.035 -5.717 -1.773 1.00 98.62 83 GLY A O 1
ATOM 623 N N . ARG A 1 84 ? -2.077 -4.806 -1.487 1.00 98.56 84 ARG A N 1
ATOM 624 C CA . ARG A 1 84 ? -2.220 -4.357 -2.879 1.00 98.56 84 ARG A CA 1
ATOM 625 C C . ARG A 1 84 ? -1.163 -3.317 -3.255 1.00 98.56 84 ARG A C 1
ATOM 627 O O . ARG A 1 84 ? -0.487 -3.503 -4.260 1.00 98.56 84 ARG A O 1
ATOM 634 N N . LEU A 1 85 ? -0.948 -2.299 -2.419 1.00 98.62 85 LEU A N 1
ATOM 635 C CA . LEU A 1 85 ? 0.100 -1.292 -2.627 1.00 98.62 85 LEU A CA 1
ATOM 636 C C . LEU A 1 85 ? 1.491 -1.939 -2.742 1.00 98.62 85 LEU A C 1
ATOM 638 O O . LEU A 1 85 ? 2.268 -1.601 -3.632 1.00 98.62 85 LEU A O 1
ATOM 642 N N . SER A 1 86 ? 1.803 -2.915 -1.885 1.00 98.62 86 SER A N 1
ATOM 643 C CA . SER A 1 86 ? 3.081 -3.637 -1.943 1.00 98.62 86 SER A CA 1
ATOM 644 C C . SER A 1 86 ? 3.255 -4.431 -3.249 1.00 98.62 86 SER A C 1
ATOM 646 O O . SER A 1 86 ? 4.326 -4.403 -3.870 1.00 98.62 86 SER A O 1
ATOM 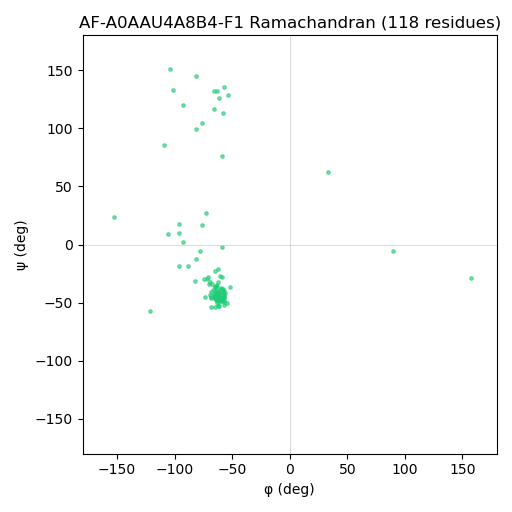648 N N . SER A 1 87 ? 2.188 -5.099 -3.699 1.00 9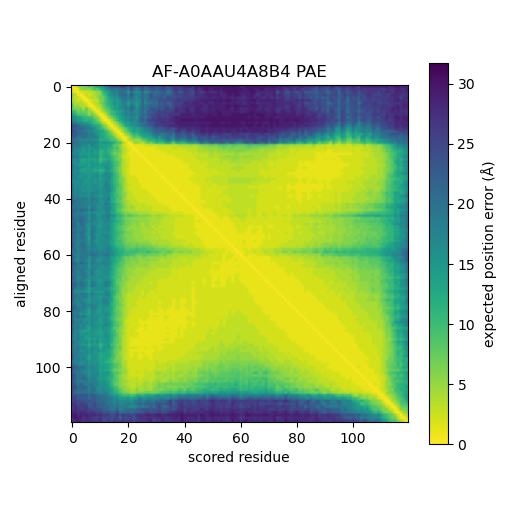8.62 87 SER A N 1
ATOM 649 C CA . SER A 1 87 ? 2.168 -5.836 -4.965 1.00 98.62 87 SER A CA 1
ATOM 650 C C . SER A 1 87 ? 2.340 -4.902 -6.167 1.00 98.62 87 SER A C 1
ATOM 652 O O . SER A 1 87 ? 3.214 -5.138 -7.002 1.00 98.62 87 SER A O 1
ATOM 654 N N . GLU A 1 88 ? 1.589 -3.800 -6.218 1.00 98.44 88 GLU A N 1
ATOM 655 C CA . GLU A 1 88 ? 1.665 -2.801 -7.290 1.00 98.44 88 GLU A CA 1
ATOM 656 C C . GLU A 1 88 ? 3.049 -2.144 -7.357 1.00 98.44 88 GLU A C 1
ATOM 658 O O . GLU A 1 88 ? 3.629 -2.049 -8.440 1.00 98.44 88 GLU A O 1
ATOM 663 N N . LYS A 1 89 ? 3.638 -1.774 -6.210 1.00 98.12 89 LYS A N 1
ATOM 664 C CA . LYS A 1 89 ? 5.020 -1.272 -6.131 1.00 98.12 89 LYS A CA 1
ATOM 665 C C . LYS A 1 89 ? 6.006 -2.247 -6.772 1.00 98.12 89 LYS A C 1
ATOM 667 O O . LYS A 1 89 ? 6.833 -1.853 -7.596 1.00 98.12 89 LYS A O 1
ATOM 672 N N . THR A 1 90 ? 5.923 -3.520 -6.391 1.00 98.44 90 THR A N 1
ATOM 673 C CA . THR A 1 90 ? 6.808 -4.574 -6.904 1.00 98.44 90 THR A CA 1
ATOM 674 C C . THR A 1 90 ? 6.628 -4.762 -8.409 1.00 98.44 90 THR A C 1
ATOM 676 O O . THR A 1 90 ? 7.616 -4.796 -9.144 1.00 98.44 90 THR A O 1
ATOM 679 N N . ALA A 1 91 ? 5.382 -4.809 -8.887 1.00 97.75 91 ALA A N 1
ATOM 680 C CA . ALA A 1 91 ? 5.070 -4.949 -10.305 1.00 97.75 91 ALA A CA 1
ATOM 681 C C . ALA A 1 91 ? 5.584 -3.761 -11.134 1.00 97.75 91 ALA A C 1
ATOM 683 O O . ALA A 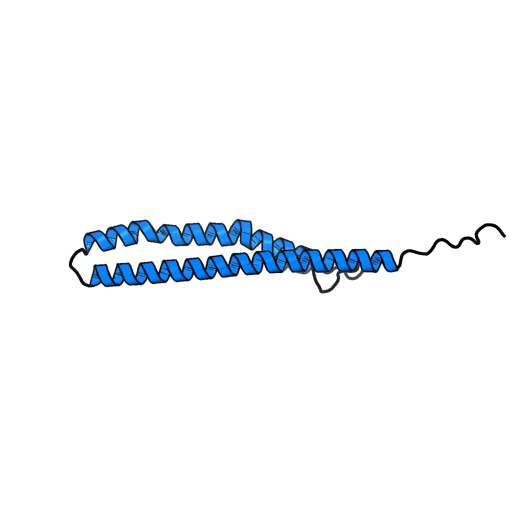1 91 ? 6.191 -3.959 -12.185 1.00 97.75 91 ALA A O 1
ATOM 684 N N . LEU A 1 92 ? 5.408 -2.529 -10.647 1.00 96.94 92 LEU A N 1
ATOM 685 C CA . LEU A 1 92 ? 5.890 -1.317 -11.313 1.00 96.94 92 LEU A CA 1
ATOM 686 C C . LEU A 1 92 ? 7.420 -1.285 -11.416 1.00 96.94 92 LEU A C 1
ATOM 688 O O . LEU A 1 92 ? 7.954 -0.959 -12.479 1.00 96.94 92 LEU A O 1
ATOM 692 N N . ARG A 1 93 ? 8.132 -1.673 -10.349 1.00 97.19 93 ARG A N 1
ATOM 693 C CA . ARG A 1 93 ? 9.600 -1.806 -10.372 1.00 97.19 93 ARG A CA 1
ATOM 694 C C . ARG A 1 93 ? 10.054 -2.887 -11.343 1.00 97.19 93 ARG A C 1
ATOM 696 O O . ARG A 1 93 ? 10.937 -2.634 -12.159 1.00 97.19 93 ARG A O 1
ATOM 703 N N . GLY A 1 94 ? 9.421 -4.057 -11.293 1.00 95.69 94 GLY A N 1
ATOM 704 C CA . GLY A 1 94 ? 9.702 -5.158 -12.212 1.00 95.69 94 GLY A CA 1
ATOM 705 C C . GLY A 1 94 ? 9.514 -4.747 -13.672 1.00 95.69 94 GLY A C 1
ATOM 706 O O . GLY A 1 94 ? 10.415 -4.940 -14.484 1.00 95.69 94 GLY A O 1
ATOM 707 N N . ALA A 1 95 ? 8.394 -4.097 -13.993 1.00 94.00 95 ALA A N 1
ATOM 708 C CA . ALA A 1 95 ? 8.112 -3.604 -15.337 1.00 94.00 95 ALA A CA 1
ATOM 709 C C . ALA A 1 95 ? 9.122 -2.540 -15.791 1.00 94.00 95 ALA A C 1
ATOM 711 O O . ALA A 1 95 ? 9.603 -2.602 -16.919 1.00 94.00 95 ALA A O 1
ATOM 712 N N . SER A 1 96 ? 9.478 -1.585 -14.922 1.00 91.81 96 SER A N 1
ATOM 713 C CA . SER A 1 96 ? 10.509 -0.587 -15.232 1.00 91.81 96 SER A CA 1
ATOM 714 C C . SER A 1 96 ? 11.835 -1.258 -15.596 1.00 91.81 96 SER A C 1
ATOM 716 O O . SER A 1 96 ? 12.415 -0.936 -16.629 1.00 91.81 96 SER A O 1
ATOM 718 N N . ASN A 1 97 ? 12.289 -2.209 -14.779 1.00 93.44 97 ASN A N 1
ATOM 719 C CA . ASN A 1 97 ? 13.552 -2.911 -15.001 1.00 93.44 97 ASN A CA 1
ATOM 720 C C . ASN A 1 97 ? 13.525 -3.745 -16.286 1.00 93.44 97 ASN A C 1
ATOM 722 O O . ASN A 1 97 ? 14.482 -3.704 -17.055 1.00 93.44 97 ASN A O 1
ATOM 726 N N . LEU A 1 98 ? 12.422 -4.457 -16.542 1.00 93.94 98 LEU A N 1
ATOM 727 C CA . LEU A 1 98 ? 12.244 -5.259 -17.752 1.00 93.94 98 LEU A CA 1
ATOM 728 C C . LEU A 1 98 ? 12.360 -4.401 -19.014 1.00 93.94 98 LEU A C 1
ATOM 730 O O . LEU A 1 98 ? 13.098 -4.747 -19.932 1.00 93.94 98 LEU A O 1
ATOM 734 N N . PHE A 1 99 ? 11.655 -3.270 -19.061 1.00 90.06 99 PHE A N 1
ATOM 735 C CA . PHE A 1 99 ? 11.680 -2.407 -20.239 1.00 90.06 99 PHE A CA 1
ATOM 736 C C . PHE A 1 99 ? 13.036 -1.734 -20.443 1.00 90.06 99 PHE A C 1
ATOM 738 O O . PHE A 1 99 ? 13.508 -1.691 -21.575 1.00 90.06 99 PHE A O 1
ATOM 745 N N . THR A 1 100 ? 13.689 -1.269 -19.374 1.00 89.38 100 THR A N 1
ATOM 746 C CA . THR A 1 100 ? 15.050 -0.722 -19.469 1.00 89.38 100 THR A CA 1
ATOM 747 C C . THR A 1 100 ? 16.052 -1.775 -19.946 1.00 89.38 100 THR A C 1
ATOM 749 O O . THR A 1 100 ? 16.872 -1.481 -20.810 1.00 89.38 100 THR A O 1
ATOM 752 N N . GLY A 1 101 ? 15.975 -3.007 -19.436 1.00 89.69 101 GLY A N 1
ATOM 753 C CA . GLY A 1 101 ? 16.851 -4.096 -19.872 1.00 89.69 101 GLY A CA 1
ATOM 754 C C . GLY A 1 101 ? 16.630 -4.484 -21.336 1.00 89.69 101 GLY A C 1
ATOM 755 O O . GLY A 1 101 ? 17.593 -4.625 -22.087 1.00 89.69 101 GLY A O 1
ATOM 756 N N . ASN A 1 102 ? 15.371 -4.596 -21.768 1.00 90.00 102 ASN A N 1
ATOM 757 C CA . ASN A 1 102 ? 15.038 -4.907 -23.160 1.00 90.00 102 ASN A CA 1
ATOM 758 C C . ASN A 1 102 ? 15.543 -3.835 -24.132 1.00 90.00 102 ASN A C 1
ATOM 760 O O . ASN A 1 102 ? 16.052 -4.180 -25.197 1.00 90.00 102 ASN A O 1
ATOM 764 N N . ASP A 1 103 ? 15.426 -2.557 -23.770 1.00 86.12 103 ASP A N 1
ATOM 765 C CA . ASP A 1 103 ? 15.933 -1.446 -24.580 1.00 86.12 103 ASP A CA 1
ATOM 766 C C . ASP A 1 103 ? 17.462 -1.509 -24.728 1.00 86.12 103 ASP A C 1
ATOM 768 O O . ASP A 1 103 ? 17.986 -1.458 -25.839 1.00 86.12 103 ASP A O 1
ATOM 772 N N . GLN A 1 104 ? 18.183 -1.757 -23.629 1.00 88.50 104 GLN A N 1
ATOM 773 C CA . GLN A 1 104 ? 19.641 -1.921 -23.653 1.00 88.50 104 GLN A CA 1
ATOM 774 C C . GLN A 1 104 ? 20.088 -3.100 -24.526 1.00 88.50 104 GLN A C 1
ATOM 776 O O . GLN A 1 104 ? 20.986 -2.941 -25.352 1.00 88.50 104 GLN A O 1
ATOM 781 N N . LEU A 1 105 ? 19.460 -4.271 -24.374 1.00 88.81 105 LEU A N 1
ATOM 782 C CA . LEU A 1 105 ? 19.769 -5.456 -25.183 1.00 88.81 105 LEU A CA 1
ATOM 783 C C . LEU A 1 105 ? 19.482 -5.216 -26.669 1.00 88.81 105 LEU A C 1
ATOM 785 O O . LEU A 1 105 ? 20.282 -5.578 -27.532 1.00 88.81 105 LEU A O 1
ATOM 789 N N . THR A 1 106 ? 18.360 -4.562 -26.965 1.00 88.94 106 THR A N 1
ATOM 790 C CA . THR A 1 106 ? 17.981 -4.201 -28.332 1.00 88.94 106 THR A CA 1
ATOM 791 C C . THR A 1 106 ? 19.006 -3.237 -28.931 1.00 88.94 106 THR A C 1
ATOM 793 O O . THR A 1 106 ? 19.531 -3.501 -30.010 1.00 88.94 106 THR A O 1
ATOM 796 N N . GLY A 1 107 ? 19.389 -2.179 -28.212 1.00 85.69 107 GLY A N 1
ATOM 797 C CA . GLY A 1 107 ? 20.428 -1.241 -28.647 1.00 85.69 107 GLY A CA 1
ATOM 798 C C . GLY A 1 107 ? 21.798 -1.896 -28.867 1.00 85.69 107 GLY A C 1
ATOM 799 O O . GLY A 1 107 ? 22.494 -1.560 -29.825 1.00 85.69 107 GLY A O 1
ATOM 800 N N . GLN A 1 108 ? 22.172 -2.873 -28.034 1.00 87.88 108 GLN A N 1
ATOM 801 C CA . GLN A 1 108 ? 23.396 -3.664 -28.217 1.00 87.88 108 GLN A CA 1
ATOM 802 C C . GLN A 1 108 ? 23.355 -4.517 -29.491 1.00 87.88 108 GLN A C 1
ATOM 804 O O . GLN A 1 108 ? 24.372 -4.634 -30.171 1.00 87.88 108 GLN A O 1
ATOM 809 N N . SER A 1 109 ? 22.191 -5.067 -29.853 1.00 85.75 109 SER A N 1
ATOM 810 C CA . SER A 1 109 ? 22.034 -5.867 -31.078 1.00 85.75 109 SER A CA 1
ATOM 811 C C . SER A 1 109 ? 22.243 -5.063 -32.368 1.00 85.75 109 SER A C 1
ATOM 813 O O . SER A 1 109 ? 22.607 -5.633 -33.395 1.00 85.75 109 SER A O 1
ATOM 815 N N . PHE A 1 110 ? 22.067 -3.739 -32.306 1.00 87.69 110 PHE A N 1
ATOM 816 C CA . PHE A 1 110 ? 22.292 -2.822 -33.424 1.00 87.69 110 PHE A CA 1
ATOM 817 C C . PHE A 1 110 ? 23.708 -2.231 -33.465 1.00 87.69 110 PHE A C 1
ATOM 819 O O . PHE A 1 110 ? 23.996 -1.410 -34.337 1.00 87.69 110 PHE A O 1
ATOM 826 N N . GLN A 1 111 ? 24.606 -2.614 -32.548 1.00 82.81 111 GLN A N 1
ATOM 827 C CA . GLN A 1 111 ? 25.987 -2.139 -32.601 1.00 82.81 111 GLN A CA 1
ATOM 828 C C . GLN A 1 111 ? 26.670 -2.640 -33.883 1.00 82.81 111 GLN A C 1
ATOM 830 O O . GLN A 1 111 ? 26.582 -3.830 -34.200 1.00 82.81 111 GLN A O 1
ATOM 835 N N . PRO A 1 112 ? 27.356 -1.757 -34.634 1.00 76.69 112 PRO A N 1
ATOM 836 C CA . PRO A 1 112 ? 28.012 -2.159 -35.863 1.00 76.69 112 PRO A CA 1
ATOM 837 C C . PRO A 1 112 ? 29.075 -3.216 -35.567 1.00 76.69 112 PRO A C 1
ATOM 839 O O . PRO A 1 112 ? 29.979 -3.008 -34.755 1.00 76.69 112 PRO A O 1
ATOM 842 N N . VAL A 1 113 ? 28.991 -4.351 -36.260 1.00 71.75 113 VAL A N 1
ATOM 843 C CA . VAL A 1 113 ? 30.064 -5.345 -36.248 1.00 71.75 113 VAL A CA 1
ATOM 844 C C . VAL A 1 113 ? 31.270 -4.699 -36.922 1.00 71.75 113 VAL A C 1
ATOM 846 O O . VAL A 1 113 ? 31.207 -4.352 -38.103 1.00 71.75 113 VAL A O 1
ATOM 849 N N . GLN A 1 114 ? 32.371 -4.513 -36.187 1.00 64.69 114 GLN A N 1
ATOM 850 C CA . GLN A 1 114 ? 33.615 -4.048 -36.796 1.00 64.69 114 GLN A CA 1
ATOM 851 C C . GLN A 1 114 ? 34.026 -5.034 -37.894 1.00 64.69 114 GLN A C 1
ATOM 853 O O . GLN A 1 114 ? 34.348 -6.193 -37.623 1.00 64.69 114 GLN A O 1
ATOM 858 N N . SER A 1 115 ? 33.994 -4.580 -39.150 1.00 68.88 115 SER A N 1
ATOM 859 C CA . SER A 1 115 ? 34.468 -5.391 -40.266 1.00 68.88 115 SER A CA 1
ATOM 860 C C . SER A 1 115 ? 35.976 -5.598 -40.112 1.00 68.88 115 SER A C 1
ATOM 862 O O . SER A 1 115 ? 36.725 -4.642 -39.912 1.00 68.88 115 SER A O 1
ATOM 864 N N . LYS A 1 116 ? 36.441 -6.842 -40.249 1.00 64.62 116 LYS A N 1
ATOM 865 C CA . LYS A 1 116 ? 37.877 -7.168 -40.275 1.00 64.62 116 LYS A CA 1
ATOM 866 C C . LYS A 1 116 ? 38.548 -6.818 -41.617 1.00 64.62 116 LYS A C 1
ATOM 868 O O . LYS A 1 116 ? 39.627 -7.323 -41.898 1.00 64.62 116 LYS A O 1
ATOM 873 N N . LEU A 1 117 ? 37.915 -5.987 -42.451 1.00 64.31 117 LEU A N 1
ATOM 874 C CA . LEU A 1 117 ? 38.364 -5.657 -43.809 1.00 64.31 117 LEU A CA 1
ATOM 875 C C . LEU A 1 117 ? 38.978 -4.254 -43.940 1.00 64.31 117 LEU A C 1
ATOM 877 O O . LEU A 1 117 ? 39.269 -3.829 -45.049 1.00 64.31 117 LEU A O 1
ATOM 881 N N . ALA A 1 118 ? 39.230 -3.536 -42.841 1.00 57.81 118 ALA A N 1
ATOM 882 C CA . ALA A 1 118 ? 39.796 -2.179 -42.871 1.00 57.81 118 ALA A CA 1
ATOM 883 C C . ALA A 1 118 ? 41.298 -2.106 -43.257 1.00 57.81 118 ALA A C 1
ATOM 885 O O . ALA A 1 118 ? 41.998 -1.196 -42.821 1.00 57.81 118 ALA A O 1
ATOM 886 N N . GLY A 1 119 ? 41.813 -3.067 -44.031 1.00 61.44 119 GLY A N 1
ATOM 887 C CA . GLY A 1 119 ? 43.241 -3.189 -44.340 1.00 61.44 119 GLY A CA 1
ATOM 888 C C . GLY A 1 119 ? 43.585 -3.874 -45.666 1.00 61.44 119 GLY A C 1
ATOM 889 O O . GLY A 1 119 ? 44.688 -4.405 -45.771 1.00 61.44 119 GLY A O 1
ATOM 890 N N . LEU A 1 120 ? 42.674 -3.885 -46.647 1.00 49.09 120 LEU A N 1
ATOM 891 C CA . LEU A 1 120 ? 42.988 -4.198 -48.050 1.00 49.09 120 LEU A CA 1
ATOM 892 C C . LEU A 1 120 ? 42.827 -2.947 -48.913 1.00 49.09 120 LEU A C 1
ATOM 894 O O . LEU A 1 120 ? 41.802 -2.253 -48.726 1.00 49.09 120 LEU A O 1
#

Solvent-accessible surface area (backbone atoms only — not comparable to full-atom values): 6964 Å² total; per-residue (Å²): 137,57,75,71,60,67,61,63,73,73,70,64,94,84,63,93,74,60,96,78,48,38,72,61,31,41,52,50,23,49,44,37,63,74,46,49,49,54,50,49,50,54,61,54,60,68,48,49,63,63,50,52,52,50,30,61,76,32,64,96,40,70,65,17,58,51,48,53,52,52,49,54,54,47,53,53,50,52,52,52,50,54,51,49,49,53,50,51,28,50,50,28,44,50,51,22,51,51,53,54,50,51,51,53,54,52,57,57,72,67,53,81,78,83,70,93,64,90,81,121

Nearest PDB structures (foldseek):
  7t56-assembly1_B  TM=5.972E-01  e=9.825E+00  Acetivibrio thermocellus
  6lea-assembly2_B  TM=4.400E-01  e=6.892E+00  Helicobacter pylori CPY1124

pLDDT: mean 85.33, std 18.59, range [39.47, 98.62]

Radius of gyration: 25.61 Å; Cα contacts (8 Å, |Δi|>4): 58; chains: 1; bounding box: 67×30×77 Å

Secondary structure (DSSP, 8-state):
--HHHHHHTT--TTS---TT-HHHHHHHHHHIIIIIHHHHHHHHHTTHHHHHHHHHHTTTSHHHHHHHHHHHHHHHHHHHHHHHHHHHHHHHHHHHHHHHHHHHHHHHHTSPP--TTTT-

Foldseek 3Di:
DDPVVVVVVPDDPPDPDDPLNLVVLLVLLVCLVPPVLVVLVVVLVVCPVVLVVVLVVQPPHVVSVVSVVVNVVSVVVSVVVNVVSVVSSVVSNVSSVVVVVVVVVVVVVPPDDPDPPPPD